Protein AF-A0A1A2EG52-F1 (afdb_monomer)

Solvent-accessible surface area (backbone atoms only — not comparable to full-atom values): 4224 Å² total; per-residue (Å²): 135,81,90,75,82,71,86,47,72,69,39,54,27,31,32,40,57,93,95,48,67,81,38,55,26,29,29,72,43,72,75,39,87,37,100,44,71,65,60,18,25,31,22,30,37,50,72,58,84,84,59,66,79,86,53,72,41,80,36,49,36,41,77,87,28,34,39,75,55,77,128

Organism: Mycolicibacter sinensis (strain JDM601) (NCBI:txid875328)

Structure (mmCIF, N/CA/C/O backbone):
data_AF-A0A1A2EG52-F1
#
_entry.id   AF-A0A1A2EG52-F1
#
loop_
_atom_site.group_PDB
_atom_site.id
_atom_site.type_symbol
_atom_site.label_atom_id
_atom_site.label_alt_id
_atom_site.label_comp_id
_atom_site.label_asym_id
_atom_site.label_entity_id
_atom_site.label_seq_id
_atom_site.pdbx_PDB_ins_code
_atom_site.Cartn_x
_atom_site.Cartn_y
_atom_site.Cartn_z
_atom_site.occupancy
_atom_site.B_iso_or_equiv
_atom_site.auth_seq_id
_atom_site.auth_comp_id
_atom_site.auth_asym_id
_atom_site.auth_atom_id
_atom_site.pdbx_PDB_model_num
ATOM 1 N N . MET A 1 1 ? -15.425 16.480 -3.924 1.00 40.03 1 MET A N 1
ATOM 2 C CA . MET A 1 1 ? -14.437 15.382 -3.856 1.00 40.03 1 MET A CA 1
ATOM 3 C C . MET A 1 1 ? -14.860 14.494 -2.702 1.00 40.03 1 MET A C 1
ATOM 5 O O . MET A 1 1 ? -14.740 14.909 -1.557 1.00 40.03 1 MET A O 1
ATOM 9 N N . SER A 1 2 ? -15.531 13.386 -3.004 1.00 40.31 2 SER A N 1
ATOM 10 C CA . SER A 1 2 ? -16.273 12.605 -2.013 1.00 40.31 2 SER A CA 1
ATOM 11 C C . SER A 1 2 ? -15.336 11.884 -1.048 1.00 40.31 2 SER A C 1
ATOM 13 O O . SER A 1 2 ? -14.457 11.130 -1.456 1.00 40.31 2 SER A O 1
ATOM 15 N N . ALA A 1 3 ? -15.552 12.105 0.246 1.00 43.47 3 ALA A N 1
ATOM 16 C CA . ALA A 1 3 ? -15.129 11.187 1.288 1.00 43.47 3 ALA A CA 1
ATOM 17 C C . ALA A 1 3 ? -15.856 9.852 1.052 1.00 43.47 3 ALA A C 1
ATOM 19 O O . ALA A 1 3 ? -17.073 9.806 1.204 1.00 43.47 3 ALA A O 1
ATOM 20 N N . GLY A 1 4 ? -15.168 8.791 0.618 1.00 48.06 4 GLY A N 1
ATOM 21 C CA . GLY A 1 4 ? -15.888 7.535 0.378 1.00 48.06 4 GLY A CA 1
ATOM 22 C C . GLY A 1 4 ? -15.107 6.312 -0.078 1.00 48.06 4 GLY A C 1
ATOM 23 O O . GLY A 1 4 ? -15.501 5.214 0.292 1.00 48.06 4 GLY A O 1
ATOM 24 N N . ASP A 1 5 ? -14.009 6.438 -0.818 1.00 63.78 5 ASP A N 1
ATOM 25 C CA . ASP A 1 5 ? -13.437 5.233 -1.432 1.00 63.78 5 ASP A CA 1
ATOM 26 C C . ASP A 1 5 ? -12.302 4.666 -0.587 1.00 63.78 5 ASP A C 1
ATOM 28 O O . ASP A 1 5 ? -11.136 5.019 -0.736 1.00 63.78 5 ASP A O 1
ATOM 32 N N . ASP A 1 6 ? -12.649 3.841 0.403 1.00 74.06 6 ASP A N 1
ATOM 33 C CA . ASP A 1 6 ? -11.717 2.822 0.896 1.00 74.06 6 ASP A CA 1
ATOM 34 C C . ASP A 1 6 ? -11.173 2.009 -0.279 1.00 74.06 6 ASP A C 1
ATOM 36 O O . ASP A 1 6 ? -11.921 1.605 -1.168 1.00 74.06 6 ASP A O 1
ATOM 40 N N . PHE A 1 7 ? -9.862 1.764 -0.259 1.00 83.62 7 PHE A N 1
ATOM 41 C CA . PHE A 1 7 ? -9.227 0.908 -1.246 1.00 83.62 7 PHE A CA 1
ATOM 42 C C . PHE A 1 7 ? -9.833 -0.492 -1.178 1.00 83.62 7 PHE A C 1
ATOM 44 O O . PHE A 1 7 ? -9.973 -1.073 -0.096 1.00 83.62 7 PHE A O 1
ATOM 51 N N . LYS A 1 8 ? -10.173 -1.044 -2.338 1.00 86.12 8 LYS A N 1
ATOM 52 C CA . LYS A 1 8 ? -10.712 -2.394 -2.467 1.00 86.12 8 LYS A CA 1
ATOM 53 C C . LYS A 1 8 ? -9.609 -3.352 -2.880 1.00 86.12 8 LYS A C 1
ATOM 55 O O . LYS A 1 8 ? -8.661 -2.990 -3.576 1.00 86.12 8 LYS A O 1
ATOM 60 N N . VAL A 1 9 ? -9.743 -4.608 -2.461 1.00 88.19 9 VAL A N 1
ATOM 61 C CA . VAL A 1 9 ? -8.888 -5.680 -2.976 1.00 88.19 9 VAL A CA 1
ATOM 62 C C . VAL A 1 9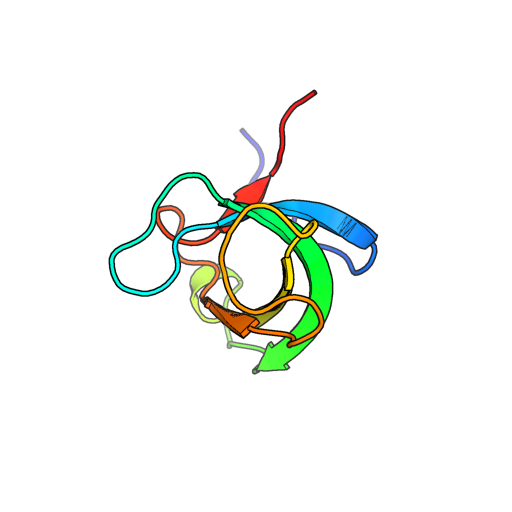 ? -9.065 -5.737 -4.487 1.00 88.19 9 VAL A C 1
A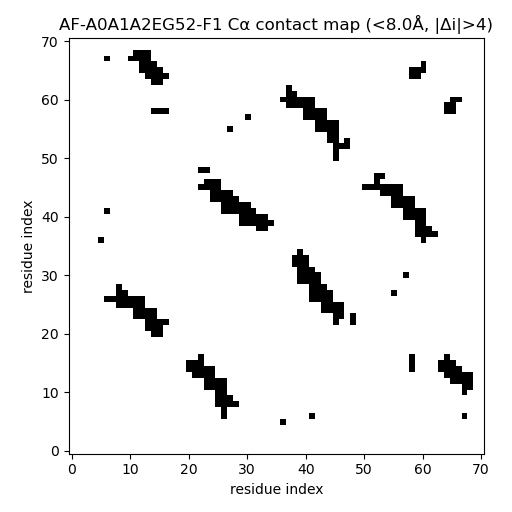TOM 64 O O . VAL A 1 9 ? -10.179 -5.837 -4.992 1.00 88.19 9 VAL A O 1
ATOM 67 N N . GLY A 1 10 ? -7.952 -5.655 -5.199 1.00 88.12 10 GLY A N 1
ATOM 68 C CA . GLY A 1 10 ? -7.923 -5.585 -6.644 1.00 88.12 10 GLY A CA 1
ATOM 69 C C . GLY A 1 10 ? -7.645 -4.192 -7.209 1.00 88.12 10 GLY A C 1
ATOM 70 O O . GLY A 1 10 ? -7.328 -4.115 -8.397 1.00 88.12 10 GLY A O 1
ATOM 71 N N . ASP A 1 11 ? -7.687 -3.131 -6.402 1.00 88.94 11 ASP A N 1
ATOM 72 C CA . ASP A 1 11 ? -7.391 -1.778 -6.874 1.00 88.94 11 ASP A CA 1
ATOM 73 C C . ASP A 1 11 ? -5.910 -1.624 -7.218 1.00 88.94 11 ASP A C 1
ATOM 75 O O . ASP A 1 11 ? -5.029 -2.033 -6.455 1.00 88.94 11 ASP A O 1
ATOM 79 N N . ALA A 1 12 ? -5.635 -1.004 -8.367 1.00 89.25 12 ALA A N 1
ATOM 80 C CA . ALA A 1 12 ? -4.297 -0.553 -8.716 1.00 89.25 12 ALA A CA 1
ATOM 81 C C . ALA A 1 12 ? -3.972 0.741 -7.958 1.00 89.25 12 ALA A C 1
ATOM 83 O O . ALA A 1 12 ? -4.759 1.692 -7.933 1.00 89.25 12 ALA A O 1
ATOM 84 N N . VAL A 1 13 ? -2.796 0.776 -7.340 1.00 88.31 13 VAL A N 1
ATOM 85 C CA . VAL A 1 13 ? -2.396 1.842 -6.421 1.00 88.31 13 VAL A CA 1
ATOM 86 C C . VAL A 1 13 ? -0.960 2.279 -6.660 1.00 88.31 13 VAL A C 1
ATOM 88 O O . VAL A 1 13 ? -0.099 1.480 -7.034 1.00 88.31 13 VAL A O 1
ATOM 91 N N . TYR A 1 14 ? -0.717 3.556 -6.383 1.00 88.44 14 TYR A N 1
ATOM 92 C CA . TYR A 1 14 ? 0.608 4.087 -6.117 1.00 88.44 14 TYR A CA 1
ATOM 93 C C . TYR A 1 14 ? 0.869 4.062 -4.618 1.00 88.44 14 TYR A C 1
ATOM 95 O O . TYR A 1 14 ? 0.016 4.479 -3.831 1.00 88.44 14 TYR A O 1
ATOM 103 N N . PHE A 1 15 ? 2.051 3.625 -4.206 1.00 86.81 15 PHE A N 1
ATOM 104 C CA . PHE A 1 15 ? 2.423 3.613 -2.802 1.00 86.81 15 PHE A CA 1
ATOM 105 C C . PHE A 1 15 ? 3.877 4.006 -2.571 1.00 86.81 15 PHE A C 1
ATOM 107 O O . PHE A 1 15 ? 4.734 3.879 -3.442 1.00 86.81 15 PHE A O 1
ATOM 114 N N . ASN A 1 16 ? 4.144 4.485 -1.362 1.00 86.00 16 ASN A N 1
ATOM 115 C CA . ASN A 1 16 ? 5.491 4.778 -0.897 1.00 86.00 16 ASN A CA 1
ATOM 116 C C . ASN A 1 16 ? 5.862 3.753 0.174 1.00 86.00 16 ASN A C 1
ATOM 118 O O . ASN A 1 16 ? 5.111 3.550 1.132 1.00 86.00 16 ASN A O 1
ATOM 122 N N . TYR A 1 17 ? 7.025 3.126 0.028 1.00 81.31 17 TYR A N 1
ATOM 123 C CA . TYR A 1 17 ? 7.520 2.117 0.959 1.00 81.31 17 TYR A CA 1
ATOM 124 C C . TYR A 1 17 ? 8.990 2.371 1.280 1.00 81.31 17 TYR A C 1
ATOM 126 O O . TYR A 1 17 ? 9.843 2.394 0.391 1.00 81.31 17 TYR A O 1
ATOM 134 N N . ARG A 1 18 ? 9.292 2.546 2.574 1.00 79.62 18 ARG A N 1
ATOM 135 C CA . ARG A 1 18 ? 10.618 2.959 3.065 1.00 79.62 18 ARG A CA 1
ATOM 136 C C . ARG A 1 18 ? 11.104 4.214 2.315 1.00 79.62 18 ARG A C 1
ATOM 138 O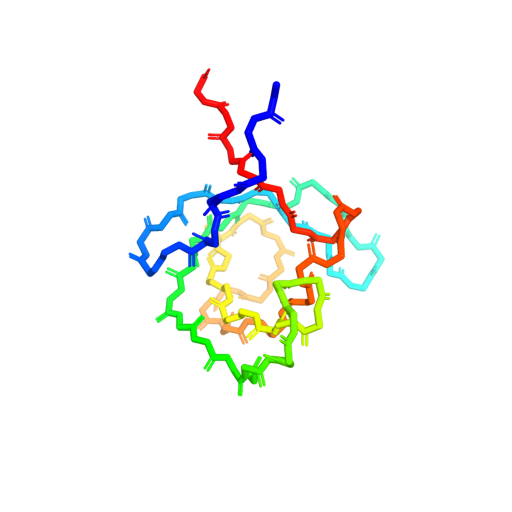 O . ARG A 1 18 ? 10.400 5.219 2.302 1.00 79.62 18 ARG A O 1
ATOM 145 N N . SER A 1 19 ? 12.281 4.154 1.694 1.00 81.00 19 SER A N 1
ATOM 146 C CA . SER A 1 19 ? 12.893 5.262 0.949 1.00 81.00 19 SER A CA 1
ATOM 147 C C . SER A 1 19 ? 12.416 5.372 -0.501 1.00 81.00 19 SER A C 1
ATOM 149 O O . SER A 1 19 ? 12.776 6.326 -1.185 1.00 81.00 19 SER A O 1
ATOM 151 N N . ALA A 1 20 ? 11.628 4.412 -0.984 1.00 80.69 20 ALA A N 1
ATOM 152 C CA . ALA A 1 20 ? 11.172 4.389 -2.361 1.00 80.69 20 ALA A CA 1
ATOM 153 C C . ALA A 1 20 ? 9.765 4.975 -2.495 1.00 80.69 20 ALA A C 1
ATOM 155 O O . ALA A 1 20 ? 8.879 4.739 -1.666 1.00 80.69 20 ALA A O 1
ATOM 156 N N . ARG A 1 21 ? 9.583 5.761 -3.554 1.00 84.12 21 ARG A N 1
ATOM 157 C CA . ARG A 1 21 ? 8.376 6.542 -3.817 1.00 84.12 21 ARG A CA 1
ATOM 158 C C . ARG A 1 21 ? 7.770 6.165 -5.162 1.00 84.12 21 ARG A C 1
ATOM 160 O O . ARG A 1 21 ? 8.471 5.631 -6.016 1.00 84.12 21 ARG A O 1
ATOM 167 N N . ASP A 1 22 ? 6.482 6.460 -5.315 1.00 82.88 22 ASP A N 1
ATOM 168 C CA . ASP A 1 22 ? 5.726 6.296 -6.564 1.00 82.88 22 ASP A CA 1
ATOM 169 C C . ASP A 1 22 ? 5.748 4.855 -7.103 1.00 82.88 22 ASP A C 1
ATOM 171 O O . ASP A 1 22 ? 5.758 4.606 -8.307 1.00 82.88 22 ASP A O 1
ATOM 175 N N . LEU A 1 23 ? 5.738 3.882 -6.190 1.00 86.12 23 LEU A N 1
ATOM 176 C CA . LEU A 1 23 ? 5.737 2.468 -6.539 1.00 86.12 23 LEU A CA 1
ATOM 177 C C . LEU A 1 23 ? 4.360 2.042 -7.001 1.00 86.12 23 LEU A C 1
ATOM 179 O O . LEU A 1 23 ? 3.354 2.423 -6.410 1.00 86.12 23 LEU A O 1
ATOM 183 N N . GLU A 1 24 ? 4.321 1.192 -8.018 1.00 88.00 24 GLU A N 1
ATOM 184 C CA . GLU A 1 24 ? 3.077 0.640 -8.536 1.00 88.00 24 GLU A CA 1
ATOM 185 C C . GLU A 1 24 ? 2.802 -0.739 -7.945 1.00 88.00 24 GLU A C 1
ATOM 187 O O . GLU A 1 24 ? 3.681 -1.607 -7.882 1.00 88.00 24 GLU A O 1
ATOM 192 N N . GLY A 1 25 ? 1.555 -0.963 -7.547 1.00 88.69 25 GLY A N 1
ATOM 193 C CA . GLY A 1 25 ? 1.109 -2.255 -7.059 1.00 88.69 25 GLY A CA 1
ATOM 194 C C . GLY A 1 25 ? -0.401 -2.405 -7.074 1.00 88.69 25 GLY A C 1
ATOM 195 O O . GLY A 1 25 ? -1.138 -1.575 -7.611 1.00 88.69 25 GLY A O 1
ATOM 196 N N . ARG A 1 26 ? -0.856 -3.492 -6.459 1.00 90.88 26 ARG A N 1
ATOM 197 C CA . ARG A 1 26 ? -2.269 -3.827 -6.310 1.00 90.88 26 ARG A CA 1
ATOM 198 C C . ARG A 1 26 ? -2.599 -4.111 -4.862 1.00 90.88 26 ARG A C 1
ATOM 200 O O . ARG A 1 26 ? -1.838 -4.803 -4.192 1.00 90.88 26 ARG A O 1
ATOM 207 N N . VAL A 1 27 ? -3.745 -3.646 -4.392 1.00 90.25 27 VAL A N 1
ATOM 208 C CA . VAL A 1 27 ? -4.248 -4.044 -3.075 1.00 90.25 27 VAL A CA 1
ATOM 209 C C . VAL A 1 27 ? -4.658 -5.512 -3.131 1.00 90.25 27 VAL A C 1
ATOM 211 O O . VAL A 1 27 ? -5.451 -5.910 -3.981 1.00 90.25 27 VAL A O 1
ATOM 214 N N . VAL A 1 28 ? -4.110 -6.323 -2.233 1.00 91.38 28 VAL A N 1
ATOM 215 C CA . VAL A 1 28 ? -4.394 -7.764 -2.130 1.00 91.38 28 VAL A CA 1
ATOM 216 C C . VAL A 1 28 ? -5.112 -8.129 -0.832 1.00 91.38 28 VAL A C 1
ATOM 218 O O . VAL A 1 28 ? -5.648 -9.226 -0.723 1.00 91.38 28 VAL A O 1
ATOM 221 N N . GLY A 1 29 ? -5.176 -7.206 0.132 1.00 90.31 29 GLY A N 1
ATOM 222 C CA . GLY A 1 29 ? -5.826 -7.442 1.417 1.00 90.31 29 GLY A CA 1
ATOM 223 C C . GLY A 1 29 ? -5.850 -6.216 2.325 1.00 90.31 29 GLY A C 1
ATOM 224 O O . GLY A 1 29 ? -5.397 -5.129 1.960 1.00 90.31 29 GLY A O 1
ATOM 225 N N . VAL A 1 30 ? -6.368 -6.407 3.539 1.00 89.38 30 VAL A N 1
ATOM 226 C CA . VAL A 1 30 ? -6.355 -5.416 4.623 1.00 89.38 30 VAL A CA 1
ATOM 227 C C . VAL A 1 30 ? -5.591 -6.021 5.795 1.00 89.38 30 VAL A C 1
ATOM 229 O O . VAL A 1 30 ? -6.070 -6.964 6.416 1.00 89.38 30 VAL A O 1
ATOM 232 N N . ALA A 1 31 ? -4.411 -5.480 6.099 1.00 86.69 31 ALA A N 1
ATOM 233 C CA . ALA A 1 31 ? -3.575 -5.959 7.200 1.00 86.69 31 ALA A CA 1
ATOM 234 C C . ALA A 1 31 ? -4.159 -5.565 8.563 1.00 86.69 31 ALA A C 1
ATOM 236 O O . ALA A 1 31 ? -4.129 -6.340 9.516 1.00 86.69 31 ALA A O 1
ATOM 237 N N . LYS A 1 32 ? -4.689 -4.339 8.669 1.00 86.25 32 LYS A N 1
ATOM 238 C CA . LYS A 1 32 ? -5.292 -3.821 9.900 1.00 86.25 32 LYS A CA 1
ATOM 239 C C . LYS A 1 32 ? -6.388 -2.822 9.571 1.00 86.25 32 LYS A C 1
ATOM 241 O O . LYS A 1 32 ? -6.120 -1.793 8.958 1.00 86.25 32 LYS A O 1
ATOM 246 N N . LYS A 1 33 ? -7.613 -3.092 10.022 1.00 84.00 33 LYS A N 1
ATOM 247 C CA . LYS A 1 33 ? -8.729 -2.152 9.886 1.00 84.00 33 LYS A CA 1
ATOM 248 C C . LYS A 1 33 ? -8.688 -1.132 11.023 1.00 84.00 33 LYS A C 1
ATOM 250 O O . LYS A 1 33 ? -8.744 -1.500 12.195 1.00 84.00 33 LYS A O 1
ATOM 255 N N . GLY A 1 34 ? -8.537 0.141 10.671 1.00 79.38 34 GLY A N 1
ATOM 256 C CA . GLY A 1 34 ? -8.582 1.244 11.624 1.00 79.38 34 GLY A CA 1
ATOM 257 C C . GLY A 1 34 ? -10.018 1.644 11.967 1.00 79.38 34 GLY A C 1
ATOM 258 O O . GLY A 1 34 ? -10.962 1.242 11.289 1.00 79.38 34 GLY A O 1
ATOM 259 N N . LYS A 1 35 ? -10.195 2.480 13.000 1.00 79.62 35 LYS A N 1
ATO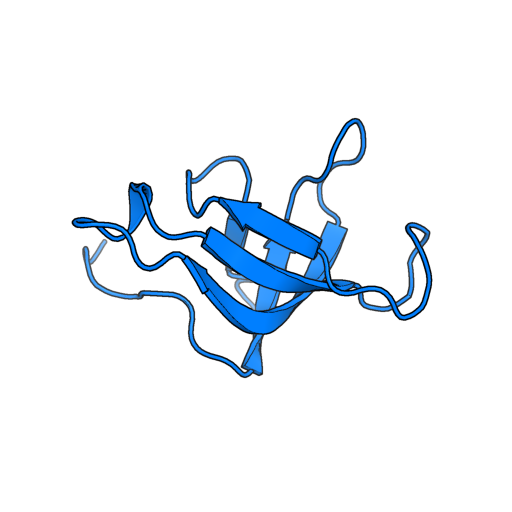M 260 C CA . LYS A 1 35 ? -11.502 3.112 13.290 1.00 79.62 35 LYS A CA 1
ATOM 261 C C . LYS A 1 35 ? -11.931 4.071 12.176 1.00 79.62 35 LYS A C 1
ATOM 263 O O . LYS A 1 35 ? -13.109 4.368 12.030 1.00 79.62 35 LYS A O 1
ATOM 268 N N . THR A 1 36 ? -10.960 4.559 11.411 1.00 76.50 36 THR A N 1
ATOM 269 C CA . THR A 1 36 ? -11.147 5.440 10.263 1.00 76.50 36 THR A CA 1
ATOM 270 C C . THR A 1 36 ? -10.373 4.896 9.071 1.00 76.50 36 THR A C 1
ATOM 272 O O . THR A 1 36 ? -9.361 4.206 9.225 1.00 76.50 36 THR A O 1
ATOM 275 N N . SER A 1 37 ? -10.789 5.274 7.869 1.00 71.44 37 SER A N 1
ATOM 276 C CA . SER A 1 37 ? -10.058 4.983 6.639 1.00 71.44 37 SER A CA 1
ATOM 277 C C . SER A 1 37 ? -8.575 5.362 6.735 1.00 71.44 37 SER A C 1
ATOM 279 O O . SER A 1 37 ? -7.708 4.563 6.397 1.00 71.44 37 SER A O 1
ATOM 281 N N . ALA A 1 38 ? -8.259 6.542 7.279 1.00 72.94 38 ALA A N 1
ATOM 282 C CA . ALA A 1 38 ? -6.885 7.029 7.434 1.00 72.94 38 ALA A CA 1
ATOM 283 C C . ALA A 1 38 ? -6.011 6.161 8.362 1.00 72.94 38 ALA A C 1
ATOM 285 O O . ALA A 1 38 ? -4.791 6.159 8.229 1.00 72.94 38 ALA A O 1
ATOM 286 N N . THR A 1 39 ? -6.624 5.414 9.286 1.00 81.44 39 THR A N 1
ATOM 287 C CA . THR A 1 39 ? -5.922 4.514 10.217 1.00 81.44 39 THR A CA 1
ATOM 288 C C . THR A 1 39 ? -5.893 3.061 9.736 1.00 81.44 39 THR A C 1
ATOM 290 O O . THR A 1 39 ? -5.396 2.192 10.451 1.00 81.44 39 THR A O 1
ATOM 293 N N . THR A 1 40 ? -6.409 2.788 8.534 1.00 86.44 40 THR A N 1
ATOM 294 C CA . THR A 1 40 ? -6.415 1.453 7.930 1.00 86.44 40 THR A CA 1
ATOM 295 C C . THR A 1 40 ? -5.102 1.178 7.198 1.00 86.44 40 THR A C 1
ATOM 297 O O . THR A 1 40 ? -4.563 2.034 6.494 1.00 86.44 40 THR A O 1
ATOM 300 N N . THR A 1 41 ? -4.587 -0.035 7.375 1.00 89.06 41 THR A N 1
ATOM 301 C CA . THR A 1 41 ? -3.390 -0.553 6.714 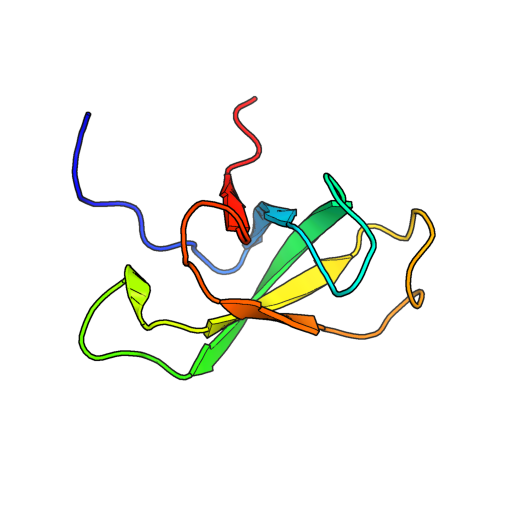1.00 89.06 41 THR A CA 1
ATOM 302 C C . THR A 1 41 ? -3.809 -1.613 5.706 1.00 89.06 41 THR A C 1
ATOM 304 O O . THR A 1 41 ? -4.438 -2.610 6.070 1.00 89.06 41 THR A O 1
ATOM 307 N N . TYR A 1 42 ? -3.438 -1.409 4.449 1.00 89.62 42 TYR A N 1
ATOM 308 C CA . TYR A 1 42 ? -3.721 -2.308 3.336 1.00 89.62 42 TYR A CA 1
ATOM 309 C C . TYR A 1 42 ? -2.500 -3.163 3.016 1.00 89.62 42 TYR A C 1
ATOM 311 O O . TYR A 1 42 ? -1.368 -2.715 3.169 1.00 89.62 42 TYR A O 1
ATOM 319 N N . GLU A 1 43 ? -2.722 -4.390 2.561 1.00 90.56 43 GLU A N 1
ATOM 320 C CA . GLU A 1 43 ? -1.666 -5.211 1.975 1.00 90.56 43 GLU A CA 1
ATOM 321 C C . GLU A 1 43 ? -1.587 -4.904 0.482 1.00 90.56 43 GLU A C 1
ATOM 323 O O . GLU A 1 43 ? -2.580 -5.046 -0.237 1.00 90.56 43 GLU A O 1
ATOM 328 N N . VAL A 1 44 ? -0.414 -4.487 0.015 1.00 89.25 44 VAL A N 1
ATOM 329 C CA . VAL A 1 44 ? -0.165 -4.147 -1.387 1.00 89.25 44 VAL A CA 1
ATOM 330 C C . VAL A 1 44 ? 0.874 -5.100 -1.962 1.00 89.25 44 VAL A C 1
ATOM 332 O O . VAL A 1 44 ? 1.927 -5.314 -1.369 1.00 89.25 44 VAL A O 1
ATOM 335 N N . MET A 1 45 ? 0.586 -5.673 -3.127 1.00 89.06 45 MET A N 1
ATOM 336 C CA . MET A 1 45 ? 1.532 -6.466 -3.904 1.00 89.06 45 MET A CA 1
ATOM 337 C C . MET A 1 45 ? 2.174 -5.583 -4.986 1.00 89.06 45 MET A C 1
ATOM 339 O O . MET A 1 45 ? 1.452 -5.086 -5.855 1.00 89.06 45 MET A O 1
ATOM 343 N N . PRO A 1 46 ? 3.502 -5.370 -4.965 1.00 87.25 46 PRO A N 1
ATOM 344 C CA . PRO A 1 46 ? 4.196 -4.565 -5.971 1.00 87.25 46 PRO A CA 1
ATOM 345 C C . PRO A 1 46 ? 4.172 -5.219 -7.363 1.00 87.25 46 PRO A C 1
ATOM 347 O O . PRO A 1 46 ? 4.367 -6.429 -7.490 1.00 87.25 46 PRO A O 1
ATOM 350 N N . PHE A 1 47 ? 4.048 -4.431 -8.437 1.00 81.31 47 PHE A N 1
ATOM 351 C CA . PHE A 1 47 ? 4.066 -4.920 -9.829 1.00 81.31 47 PHE A CA 1
ATOM 352 C C . PHE A 1 47 ? 5.473 -5.247 -10.365 1.00 81.31 47 PHE A C 1
ATOM 354 O O . PHE A 1 47 ? 5.776 -5.040 -11.536 1.00 81.31 47 PHE A O 1
ATOM 361 N N . LYS A 1 48 ? 6.355 -5.816 -9.533 1.00 68.62 48 LYS A N 1
ATOM 362 C CA . LYS A 1 48 ? 7.697 -6.304 -9.922 1.00 68.62 48 LYS A CA 1
ATOM 363 C C . LYS A 1 48 ? 8.749 -5.230 -10.269 1.00 68.62 48 LYS A C 1
ATOM 365 O O . LYS A 1 48 ? 9.914 -5.580 -10.457 1.00 68.62 48 LYS A O 1
ATOM 370 N N . LYS A 1 49 ? 8.417 -3.934 -10.295 1.00 57.56 49 LYS A N 1
ATOM 371 C CA . LYS A 1 49 ? 9.380 -2.851 -10.590 1.00 57.56 49 LYS A CA 1
ATOM 372 C C . LYS A 1 49 ? 10.219 -2.429 -9.366 1.00 57.56 49 LYS A C 1
ATOM 374 O O . LYS A 1 49 ? 10.093 -1.322 -8.888 1.00 57.56 49 LYS A O 1
ATOM 379 N N . HIS A 1 50 ? 11.155 -3.274 -8.927 1.00 56.56 50 HIS A N 1
ATOM 380 C CA . HIS A 1 50 ? 12.357 -2.863 -8.155 1.00 56.56 50 HIS A CA 1
ATOM 381 C C . HIS A 1 50 ? 12.308 -2.940 -6.618 1.00 56.56 50 HIS A C 1
ATOM 383 O O . HIS A 1 50 ? 13.305 -2.613 -5.980 1.00 56.56 50 HIS A O 1
ATOM 389 N N . ILE A 1 51 ? 11.235 -3.445 -6.001 1.00 59.31 51 ILE A N 1
ATOM 390 C CA . ILE A 1 51 ? 11.211 -3.713 -4.550 1.00 59.31 51 ILE A CA 1
ATOM 391 C C . ILE A 1 51 ? 10.590 -5.082 -4.325 1.00 59.31 51 ILE A C 1
ATOM 393 O O . ILE A 1 51 ? 9.435 -5.285 -4.679 1.00 59.31 51 ILE A O 1
ATOM 397 N N . HIS A 1 52 ? 11.398 -6.017 -3.822 1.00 57.06 52 HIS A N 1
ATOM 398 C CA . HIS A 1 52 ? 11.037 -7.383 -3.417 1.00 57.06 52 HIS A C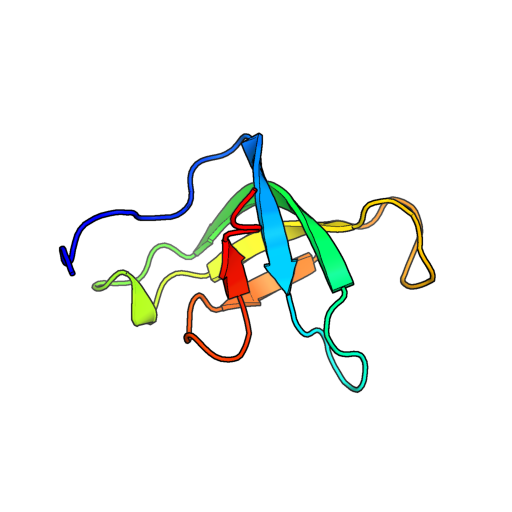A 1
ATOM 399 C C . HIS A 1 52 ? 9.987 -8.071 -4.314 1.00 57.06 52 HIS A C 1
ATOM 401 O O . HIS A 1 52 ? 8.793 -8.051 -4.010 1.00 57.06 52 HIS A O 1
ATOM 407 N N . PRO A 1 53 ? 10.405 -8.687 -5.439 1.00 59.88 53 PRO A N 1
ATOM 408 C CA . PRO A 1 53 ? 9.474 -9.386 -6.315 1.00 59.88 53 PRO A CA 1
ATOM 409 C C . PRO A 1 53 ? 8.760 -10.509 -5.548 1.00 59.88 53 PRO A C 1
ATOM 411 O O . PRO A 1 53 ? 9.370 -11.516 -5.207 1.00 59.88 53 PRO A O 1
ATOM 414 N N . GLY A 1 54 ? 7.458 -10.332 -5.310 1.00 64.75 54 GLY A N 1
ATOM 415 C CA . GLY A 1 54 ? 6.574 -11.359 -4.752 1.00 64.75 54 GLY A CA 1
ATOM 416 C C . GLY A 1 54 ? 6.196 -11.203 -3.276 1.00 64.75 54 GLY A C 1
ATOM 417 O O . GLY A 1 54 ? 5.359 -11.971 -2.810 1.00 64.75 54 GLY A O 1
ATOM 418 N N . GLU A 1 55 ? 6.732 -10.220 -2.548 1.00 76.31 55 GLU A N 1
ATOM 419 C CA . GLU A 1 55 ? 6.353 -9.992 -1.146 1.00 76.31 55 GLU A CA 1
ATOM 420 C C . GLU A 1 55 ? 5.251 -8.928 -1.027 1.00 76.31 55 GLU A C 1
ATOM 422 O O . GLU A 1 55 ? 5.320 -7.860 -1.639 1.00 76.31 55 GLU A O 1
ATOM 427 N N . LYS A 1 56 ? 4.212 -9.221 -0.236 1.00 83.50 56 LYS A N 1
ATOM 428 C CA . LYS A 1 56 ? 3.155 -8.255 0.085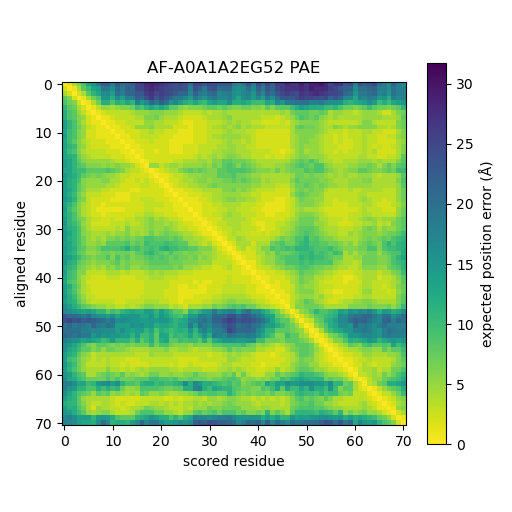 1.00 83.50 56 LYS A CA 1
ATOM 429 C C . LYS A 1 56 ? 3.644 -7.279 1.153 1.00 83.50 56 LYS A C 1
ATOM 431 O O . LYS A 1 56 ? 4.192 -7.694 2.170 1.00 83.50 56 LYS A O 1
ATOM 436 N N . VAL A 1 57 ? 3.407 -5.987 0.951 1.00 85.75 57 VAL A N 1
ATOM 437 C CA . VAL A 1 57 ? 3.832 -4.933 1.878 1.00 85.75 57 VAL A CA 1
ATOM 438 C C . VAL A 1 57 ? 2.630 -4.291 2.579 1.00 85.75 57 VAL A C 1
ATOM 440 O O . VAL A 1 57 ? 1.657 -3.928 1.915 1.00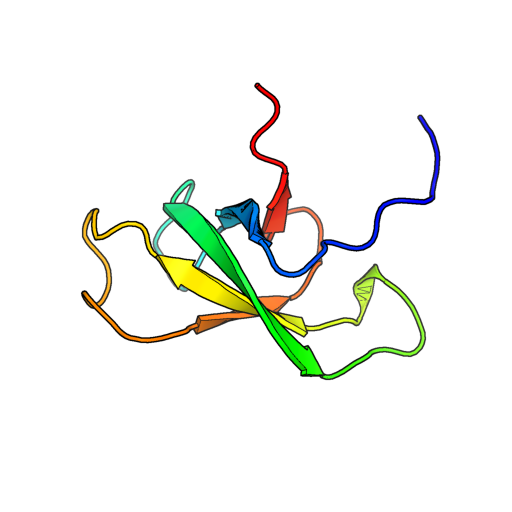 85.75 57 VAL A O 1
ATOM 443 N N . PRO A 1 58 ? 2.664 -4.131 3.914 1.00 87.81 58 PRO A N 1
ATOM 444 C CA . PRO A 1 58 ? 1.633 -3.399 4.637 1.00 87.81 58 PRO A CA 1
ATOM 445 C C . PRO A 1 58 ? 1.843 -1.889 4.464 1.00 87.81 58 PRO A C 1
ATOM 447 O O . PRO A 1 58 ? 2.873 -1.346 4.866 1.00 87.81 58 PRO A O 1
ATOM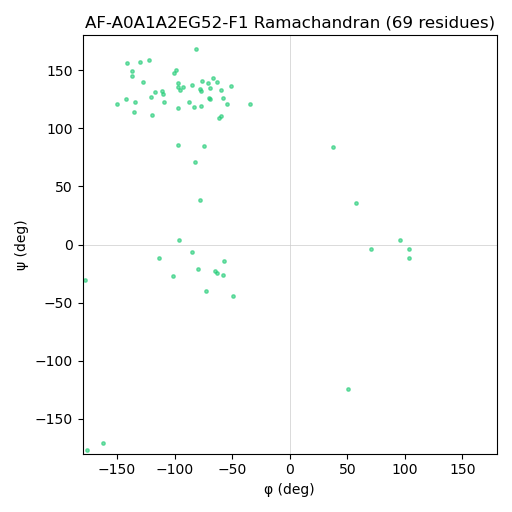 450 N N . ILE A 1 59 ? 0.860 -1.200 3.886 1.00 85.75 59 ILE A N 1
ATOM 451 C CA . ILE A 1 59 ? 0.890 0.240 3.616 1.00 85.75 59 ILE A CA 1
ATOM 452 C C . ILE A 1 59 ? -0.261 0.932 4.344 1.00 85.75 59 ILE A C 1
ATOM 454 O O . ILE A 1 59 ? -1.428 0.567 4.202 1.00 85.75 59 ILE A O 1
ATOM 458 N N . HIS A 1 60 ? 0.062 1.961 5.124 1.00 85.38 60 HIS A N 1
ATOM 459 C CA . HIS A 1 60 ? -0.942 2.812 5.756 1.00 85.38 60 HIS A CA 1
ATOM 460 C C . HIS A 1 60 ? -1.650 3.684 4.718 1.00 85.38 60 HIS A C 1
ATOM 462 O O . HIS A 1 60 ? -1.002 4.255 3.843 1.00 85.38 60 HIS A O 1
ATOM 468 N N . ARG A 1 61 ? -2.973 3.842 4.854 1.00 80.00 61 ARG A N 1
ATOM 469 C CA . ARG A 1 61 ? -3.783 4.655 3.935 1.00 80.00 61 ARG A CA 1
ATOM 470 C C . ARG A 1 61 ? -3.342 6.113 3.843 1.00 80.00 61 ARG A C 1
ATOM 472 O O . ARG A 1 61 ? -3.659 6.756 2.848 1.00 80.00 61 ARG A O 1
ATOM 479 N N . THR A 1 62 ? -2.700 6.649 4.884 1.00 76.38 62 THR A N 1
ATOM 480 C CA . THR A 1 62 ? -2.293 8.057 4.999 1.00 76.38 62 THR A CA 1
ATOM 481 C C . THR A 1 62 ? -1.896 8.612 3.635 1.00 76.38 62 THR A C 1
ATOM 483 O O . THR A 1 62 ? -1.014 8.042 3.009 1.00 76.38 62 THR A O 1
ATOM 486 N N . GLY A 1 63 ? -2.554 9.671 3.149 1.00 62.31 63 GLY A N 1
ATOM 487 C CA . GLY A 1 63 ? -2.617 9.998 1.710 1.00 62.31 63 GLY A CA 1
ATOM 488 C C . GLY A 1 63 ? -1.281 10.186 0.972 1.00 62.31 63 GLY A C 1
ATOM 489 O O . GLY A 1 63 ? -1.253 10.151 -0.254 1.00 62.31 63 GLY A O 1
ATOM 490 N N . ALA A 1 64 ? -0.167 10.339 1.693 1.00 64.62 64 ALA A N 1
ATOM 491 C CA . ALA A 1 64 ? 1.179 10.334 1.124 1.00 64.62 64 ALA A CA 1
ATOM 492 C C . ALA A 1 64 ? 1.734 8.923 0.832 1.00 64.62 64 ALA A C 1
ATOM 494 O O . ALA A 1 64 ? 2.657 8.789 0.039 1.00 64.62 64 ALA A O 1
ATOM 495 N N . HIS A 1 65 ? 1.213 7.877 1.470 1.00 80.44 65 HIS A N 1
ATOM 496 C CA . HIS A 1 65 ? 1.724 6.507 1.412 1.00 80.44 65 HIS A CA 1
ATOM 497 C C . HIS A 1 65 ? 0.936 5.594 0.485 1.00 80.44 65 HIS A C 1
ATOM 499 O O . HIS A 1 65 ? 1.533 4.662 -0.041 1.00 80.44 65 HIS A O 1
ATOM 505 N N . LEU A 1 66 ? -0.355 5.852 0.264 1.00 83.31 66 LEU A N 1
ATOM 506 C CA . LEU A 1 66 ? -1.203 5.046 -0.610 1.00 83.31 66 LEU A CA 1
ATOM 507 C C . LEU A 1 66 ? -2.176 5.938 -1.379 1.00 83.31 66 LEU A C 1
ATOM 509 O O . LEU A 1 66 ? -2.922 6.719 -0.789 1.00 83.31 66 LEU A O 1
ATOM 513 N N . ARG A 1 67 ? -2.165 5.822 -2.704 1.00 86.69 67 ARG A N 1
ATOM 514 C CA . ARG A 1 67 ? -2.963 6.631 -3.628 1.00 86.69 67 ARG A CA 1
ATOM 515 C C . ARG A 1 67 ? -3.555 5.733 -4.703 1.00 86.69 67 ARG A C 1
ATOM 517 O O . ARG A 1 67 ? -2.907 4.784 -5.137 1.00 86.69 67 ARG A O 1
ATOM 524 N N . HIS A 1 68 ? -4.769 6.034 -5.156 1.00 83.25 68 HIS A N 1
ATOM 525 C CA . HIS A 1 68 ? -5.311 5.361 -6.333 1.00 83.25 68 HIS A CA 1
ATOM 526 C C . HIS A 1 68 ? -4.436 5.688 -7.539 1.00 83.25 68 HIS A C 1
ATOM 528 O O . HIS A 1 68 ? -3.992 6.826 -7.710 1.00 83.25 68 HIS A O 1
ATOM 534 N N . ARG A 1 69 ? -4.195 4.685 -8.380 1.00 76.88 69 ARG A N 1
ATOM 535 C CA . ARG A 1 69 ? -3.705 4.923 -9.730 1.00 76.88 69 ARG A CA 1
ATOM 536 C C . ARG A 1 69 ? -4.886 5.453 -10.533 1.00 76.88 69 ARG A C 1
ATOM 538 O O . ARG A 1 69 ? -5.623 4.669 -11.120 1.00 76.88 69 ARG A O 1
ATOM 545 N N . SER A 1 70 ? -5.121 6.762 -10.465 1.00 64.44 70 SER A N 1
ATOM 546 C CA . SER A 1 70 ? -6.050 7.418 -11.382 1.00 64.44 70 SER A CA 1
ATOM 547 C C . SER A 1 70 ? -5.594 7.079 -12.799 1.00 64.44 70 SER A C 1
ATOM 549 O O . SER A 1 70 ? -4.428 7.303 -13.128 1.00 64.44 70 SER A O 1
ATOM 551 N N . THR A 1 71 ? -6.476 6.438 -13.563 1.00 47.97 71 THR A N 1
ATOM 552 C CA . THR A 1 71 ? -6.312 6.222 -15.006 1.00 47.97 71 THR A CA 1
ATOM 553 C C . THR A 1 71 ? -6.114 7.538 -15.730 1.00 47.97 71 THR A C 1
ATOM 555 O O . THR A 1 71 ? -6.848 8.488 -15.367 1.00 47.97 71 THR A O 1
#

Radius of gyration: 11.31 Å; Cα contacts (8 Å, |Δi|>4): 148; chains: 1; bounding box: 29×27×28 Å

Secondary structure (DSSP, 8-state):
--TT-PPPTT-EEEEEETTEEEEEEEEEEEEE--SSGGG-EEEEEE-SSSS-TT--EEEE-STTTEEE---

pLDDT: mean 78.08, std 13.29, range [40.03, 91.38]

Nearest PDB structures (foldseek):
  1n27-assembly1_A  TM=6.513E-01  e=5.578E-02  Mus musculus
  2b8a-assembly1_A  TM=7.047E-01  e=1.551E-01  Rattus norvegicus
  7hh4-assembly3_C  TM=7.594E-01  e=2.666E-01  Homo sapiens
  5xxb-assembly1_Y  TM=6.728E-01  e=3.392E-01  Toxoplasma gondii
  8br8-assembly1_La  TM=6.007E-01  e=2.326E+00  Giardia lamblia ATCC 50803

Mean predicted aligned error: 7.06 Å

Sequence (71 aa):
MSAGDDFKVGDAVYFNYRSARDLEGRVVGVAKKGKTSATTTYEVMPFKKHIHPGEKVPIHRTGAHLRHRST

Foldseek 3Di:
DDPDDQADQFFWKFFDDDPDGRFTWGFHAWPDDDPDSQATWTWTQTPPPPPDHPDTDTFGVNVRGIGGPDD